Protein AF-A0A6G2Q4J7-F1 (afdb_monomer_lite)

Structure (mmCIF, N/CA/C/O backbone):
data_AF-A0A6G2Q4J7-F1
#
_entry.id   AF-A0A6G2Q4J7-F1
#
loop_
_atom_site.group_PDB
_atom_site.id
_atom_site.type_symbol
_atom_site.label_atom_id
_atom_site.label_alt_id
_atom_site.label_comp_id
_atom_site.label_asym_id
_atom_site.label_entity_id
_atom_site.label_seq_id
_atom_site.pdbx_PDB_ins_code
_atom_site.Cartn_x
_atom_site.Cartn_y
_atom_site.Cartn_z
_atom_site.occupancy
_atom_site.B_iso_or_equiv
_atom_site.auth_seq_id
_atom_site.auth_comp_id
_atom_site.auth_asym_id
_atom_site.auth_atom_id
_atom_site.pdbx_PDB_model_num
ATOM 1 N N . MET A 1 1 ? 28.817 -0.311 -55.445 1.00 53.38 1 MET A N 1
ATOM 2 C CA . MET A 1 1 ? 28.630 -0.931 -54.114 1.00 53.38 1 MET A CA 1
ATOM 3 C C . MET A 1 1 ? 27.716 -0.055 -53.264 1.00 53.38 1 MET A C 1
ATOM 5 O O . MET A 1 1 ? 28.171 1.009 -52.864 1.00 53.38 1 MET A O 1
ATOM 9 N N . PRO A 1 2 ? 26.440 -0.424 -53.035 1.00 59.78 2 PRO A N 1
ATOM 10 C CA . PRO A 1 2 ? 25.772 0.087 -51.830 1.00 59.78 2 PRO A CA 1
ATOM 11 C C . PRO A 1 2 ? 24.722 -0.879 -51.233 1.00 59.78 2 PRO A C 1
ATOM 13 O O . PRO A 1 2 ? 23.684 -1.118 -51.839 1.00 59.78 2 PRO A O 1
ATOM 16 N N . ARG A 1 3 ? 24.947 -1.385 -50.010 1.00 57.19 3 ARG A N 1
ATOM 17 C CA . ARG A 1 3 ? 23.901 -2.008 -49.155 1.00 57.19 3 ARG A CA 1
ATOM 18 C C . ARG A 1 3 ? 24.061 -1.688 -47.656 1.00 57.19 3 ARG A C 1
ATOM 20 O O . ARG A 1 3 ? 23.576 -2.434 -46.821 1.00 57.19 3 ARG A O 1
ATOM 27 N N . LYS A 1 4 ? 24.734 -0.589 -47.290 1.00 60.84 4 LYS A N 1
ATOM 28 C CA . LYS A 1 4 ? 25.053 -0.284 -45.877 1.00 60.84 4 LYS A CA 1
ATOM 29 C C . LYS A 1 4 ? 23.928 0.436 -45.106 1.00 60.84 4 L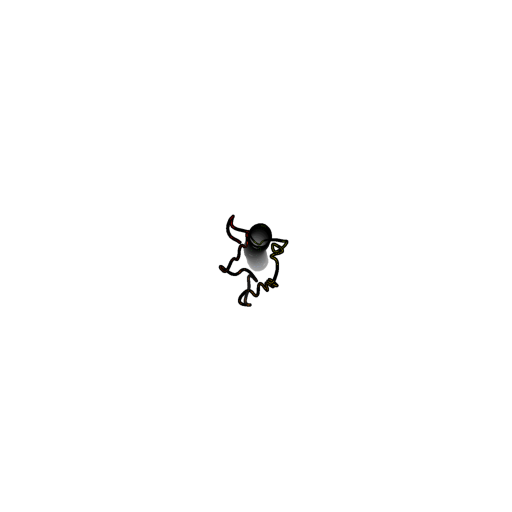YS A C 1
ATOM 31 O O . LYS A 1 4 ? 23.891 0.357 -43.892 1.00 60.84 4 LYS A O 1
ATOM 36 N N . ARG A 1 5 ? 22.998 1.101 -45.806 1.00 61.50 5 ARG A N 1
ATOM 37 C CA . ARG A 1 5 ? 21.990 1.997 -45.200 1.00 61.50 5 ARG A CA 1
ATOM 38 C C . ARG A 1 5 ? 20.850 1.266 -44.474 1.00 61.50 5 ARG A C 1
ATOM 40 O O . ARG A 1 5 ? 20.456 1.673 -43.400 1.00 61.50 5 ARG A O 1
ATOM 47 N N . SER A 1 6 ? 20.383 0.143 -45.024 1.00 65.06 6 SER A N 1
ATOM 48 C CA . SER A 1 6 ? 19.256 -0.612 -44.449 1.00 65.06 6 SER A CA 1
ATOM 49 C C . SER A 1 6 ? 19.599 -1.360 -43.156 1.00 65.06 6 SER A C 1
ATOM 51 O O . SER A 1 6 ? 18.688 -1.681 -42.400 1.00 65.06 6 SER A O 1
ATOM 53 N N . THR A 1 7 ? 20.872 -1.698 -42.932 1.00 70.50 7 THR A N 1
ATOM 54 C CA . THR A 1 7 ? 21.314 -2.383 -41.706 1.00 70.50 7 THR A CA 1
ATOM 55 C C . THR A 1 7 ? 21.453 -1.389 -40.551 1.00 70.50 7 THR A C 1
ATOM 57 O O . THR A 1 7 ? 21.023 -1.690 -39.448 1.00 70.50 7 THR A O 1
ATOM 60 N N . ASP A 1 8 ? 21.950 -0.184 -40.843 1.00 78.50 8 ASP A N 1
ATOM 61 C CA . ASP A 1 8 ? 22.105 0.930 -39.894 1.00 78.50 8 ASP A CA 1
ATOM 62 C C . ASP A 1 8 ? 20.745 1.405 -39.340 1.00 78.50 8 ASP A C 1
ATOM 64 O O . ASP A 1 8 ? 20.565 1.520 -38.130 1.00 78.50 8 ASP A O 1
ATOM 68 N N . ASP A 1 9 ? 19.735 1.538 -40.213 1.00 86.56 9 ASP A N 1
ATOM 69 C CA . ASP A 1 9 ? 18.357 1.870 -39.810 1.00 86.56 9 ASP A CA 1
ATOM 70 C C . ASP A 1 9 ? 17.740 0.786 -38.892 1.00 86.56 9 ASP A C 1
ATOM 72 O O . ASP A 1 9 ? 16.950 1.078 -37.990 1.00 86.56 9 ASP A O 1
ATOM 76 N N . GLY A 1 10 ? 18.096 -0.484 -39.119 1.00 90.62 10 GLY A N 1
ATOM 77 C CA . GLY A 1 10 ? 17.651 -1.613 -38.301 1.00 90.62 10 GLY A CA 1
ATOM 78 C C . GLY A 1 10 ? 18.293 -1.619 -36.914 1.00 90.62 10 GLY A C 1
ATOM 79 O O . GLY A 1 10 ? 17.598 -1.820 -35.918 1.00 90.62 10 GLY A O 1
ATOM 80 N N . ASP A 1 11 ? 19.595 -1.346 -36.844 1.00 92.62 11 ASP A N 1
ATOM 81 C CA . ASP A 1 11 ? 20.338 -1.253 -35.587 1.00 92.62 11 ASP A CA 1
ATOM 82 C C . ASP A 1 11 ? 19.859 -0.059 -34.743 1.00 92.62 11 ASP A C 1
ATOM 84 O O . ASP A 1 11 ? 19.656 -0.201 -33.533 1.00 92.62 11 ASP A O 1
ATOM 88 N N . GLU A 1 12 ? 19.574 1.090 -35.370 1.00 93.56 12 GLU A N 1
ATOM 89 C CA . GLU A 1 12 ? 18.986 2.246 -34.680 1.00 93.56 12 GLU A CA 1
ATOM 90 C C . GLU A 1 12 ? 17.592 1.915 -34.122 1.00 93.56 12 GLU A C 1
ATOM 92 O O . GLU A 1 12 ? 17.285 2.227 -32.965 1.00 93.56 12 GLU A O 1
ATOM 97 N N . LEU A 1 13 ? 16.747 1.240 -34.909 1.00 95.19 13 LEU A N 1
ATOM 98 C CA . LEU A 1 13 ? 15.420 0.819 -34.464 1.00 95.19 13 LEU A CA 1
ATOM 99 C C . LEU A 1 13 ? 15.502 -0.147 -33.273 1.00 95.19 13 LEU A C 1
ATOM 101 O O . LEU A 1 13 ? 14.775 0.027 -32.291 1.00 95.19 13 LEU A O 1
ATOM 105 N N . LEU A 1 14 ? 16.391 -1.140 -33.331 1.00 96.62 14 LEU A N 1
ATOM 106 C CA . LEU A 1 14 ? 16.605 -2.087 -32.235 1.00 96.62 14 LEU A CA 1
ATOM 107 C C . LEU A 1 14 ? 17.109 -1.380 -30.973 1.00 96.62 14 LEU A C 1
ATOM 109 O O . LEU A 1 14 ? 16.595 -1.640 -29.883 1.00 96.62 14 LEU A O 1
ATOM 113 N N . ALA A 1 15 ? 18.047 -0.440 -31.109 1.00 96.12 15 ALA A N 1
ATOM 114 C CA . ALA A 1 15 ? 18.537 0.359 -29.989 1.00 96.12 15 ALA A CA 1
ATOM 115 C C . ALA A 1 15 ? 17.416 1.203 -29.353 1.00 96.12 15 ALA A C 1
ATOM 117 O O . ALA A 1 15 ? 17.277 1.244 -28.125 1.00 96.12 15 ALA A O 1
ATOM 118 N N . ARG A 1 16 ? 16.561 1.825 -30.174 1.00 97.12 16 ARG A N 1
ATOM 119 C CA . ARG A 1 16 ? 15.396 2.606 -29.722 1.00 97.12 16 ARG A CA 1
ATOM 120 C C . ARG A 1 16 ? 14.385 1.734 -28.979 1.00 97.12 16 ARG A C 1
ATOM 122 O O . ARG A 1 16 ? 13.944 2.111 -27.893 1.00 97.12 16 ARG A O 1
ATOM 129 N N . LEU A 1 17 ? 14.050 0.561 -29.518 1.00 98.00 17 LEU A N 1
ATOM 130 C CA . LEU A 1 17 ? 13.150 -0.398 -28.869 1.00 98.00 17 LEU A CA 1
ATOM 131 C C . LEU A 1 17 ? 13.731 -0.918 -27.551 1.00 98.00 17 LEU A C 1
ATOM 133 O O . LEU A 1 17 ? 13.003 -1.007 -26.562 1.00 98.00 17 LEU A O 1
ATOM 137 N N . GLY A 1 18 ? 15.035 -1.204 -27.508 1.00 97.94 18 GLY A N 1
ATOM 138 C CA . GLY A 1 18 ? 15.725 -1.608 -26.285 1.00 97.94 18 GLY A CA 1
ATOM 139 C C . GLY A 1 18 ? 15.637 -0.534 -25.201 1.00 97.94 18 GLY A C 1
ATOM 140 O O . GLY A 1 18 ? 15.248 -0.829 -24.072 1.00 97.94 18 GLY A O 1
ATOM 141 N N . SER A 1 19 ? 15.900 0.726 -25.559 1.00 97.88 19 SER A N 1
ATOM 142 C CA . SER A 1 19 ? 15.799 1.858 -24.631 1.00 97.88 19 SER A CA 1
ATOM 143 C C . SER A 1 19 ? 14.376 2.058 -24.100 1.00 97.88 19 SER A C 1
ATOM 145 O O . SER A 1 19 ? 14.183 2.187 -22.891 1.00 97.88 19 SER A O 1
ATOM 147 N N . LEU A 1 20 ? 13.365 2.040 -24.973 1.00 98.31 20 LEU A N 1
ATOM 148 C CA . LEU A 1 20 ? 11.966 2.198 -24.565 1.00 98.31 20 LEU A CA 1
ATOM 149 C C . LEU A 1 20 ? 11.496 1.043 -23.674 1.00 98.31 20 LEU A C 1
ATOM 151 O O . LEU A 1 20 ? 10.808 1.270 -22.680 1.00 98.31 20 LEU A O 1
ATOM 155 N N . THR A 1 21 ? 11.906 -0.186 -23.991 1.00 98.38 21 THR A N 1
ATOM 156 C CA . THR A 1 21 ? 11.582 -1.372 -23.188 1.00 98.38 21 THR A CA 1
ATOM 157 C C . THR A 1 21 ? 12.218 -1.295 -21.804 1.00 98.38 21 THR A C 1
ATOM 159 O O . THR A 1 21 ? 11.547 -1.553 -20.805 1.00 98.38 21 THR A O 1
ATOM 162 N N . ALA A 1 22 ? 13.490 -0.893 -21.725 1.00 98.06 22 ALA A N 1
ATOM 163 C CA . ALA A 1 22 ? 14.188 -0.708 -20.457 1.00 98.06 22 ALA A CA 1
ATOM 164 C C . ALA A 1 22 ? 13.497 0.351 -19.581 1.00 98.06 22 ALA A C 1
ATOM 166 O O . ALA A 1 22 ? 13.220 0.092 -18.412 1.00 98.06 22 ALA A O 1
ATOM 167 N N . GLN A 1 23 ? 13.130 1.495 -20.164 1.00 98.44 23 GLN A N 1
ATOM 168 C CA . GLN A 1 23 ? 12.410 2.561 -19.461 1.00 98.44 23 GLN A CA 1
ATOM 169 C C . GLN A 1 23 ? 11.023 2.114 -18.978 1.00 98.44 23 GLN A C 1
ATOM 171 O O . GLN A 1 23 ? 10.625 2.416 -17.854 1.00 98.44 23 GLN A O 1
ATOM 176 N N . ALA A 1 24 ? 10.270 1.392 -19.813 1.00 97.69 24 ALA A N 1
ATOM 177 C CA . ALA A 1 24 ? 8.963 0.864 -19.432 1.00 97.69 24 ALA A CA 1
ATOM 178 C C . ALA A 1 24 ? 9.081 -0.145 -18.279 1.00 97.69 24 ALA A C 1
ATOM 180 O O . ALA A 1 24 ? 8.295 -0.092 -17.333 1.00 97.69 24 ALA A O 1
ATOM 181 N N . ARG A 1 25 ? 10.096 -1.019 -18.323 1.00 98.25 25 ARG A N 1
ATOM 182 C CA . ARG A 1 25 ? 10.401 -1.965 -17.246 1.00 98.25 25 ARG A CA 1
ATOM 183 C C . ARG A 1 25 ? 10.730 -1.238 -15.946 1.00 98.25 25 ARG A C 1
ATOM 185 O O . ARG A 1 25 ? 10.135 -1.552 -14.925 1.00 98.25 25 ARG A O 1
ATOM 192 N N . GLU A 1 26 ? 11.637 -0.268 -15.979 1.00 98.06 26 GLU A N 1
ATOM 193 C CA . GLU A 1 26 ? 12.028 0.498 -14.790 1.00 98.06 26 GLU A CA 1
ATOM 194 C C . GLU A 1 26 ? 10.822 1.185 -14.137 1.00 98.06 26 GLU A C 1
ATOM 196 O O . GLU A 1 26 ? 10.622 1.083 -12.926 1.00 98.06 26 GLU A O 1
ATOM 201 N N . ARG A 1 27 ? 9.954 1.807 -14.944 1.00 96.88 27 ARG A N 1
ATOM 202 C CA . ARG A 1 27 ? 8.710 2.420 -14.454 1.00 96.88 27 ARG A CA 1
ATOM 203 C C . ARG A 1 27 ? 7.773 1.401 -13.813 1.00 96.88 27 ARG A C 1
ATOM 205 O O . ARG A 1 27 ? 7.198 1.694 -12.768 1.00 96.88 27 ARG A O 1
ATOM 212 N N . ALA A 1 28 ? 7.621 0.224 -14.419 1.00 95.81 28 ALA A N 1
ATOM 213 C CA . ALA A 1 28 ? 6.773 -0.834 -13.880 1.00 95.81 28 ALA A CA 1
ATOM 214 C C . ALA A 1 28 ? 7.303 -1.367 -12.537 1.00 95.81 28 ALA A C 1
ATOM 216 O O . ALA A 1 28 ? 6.522 -1.555 -11.606 1.00 95.81 28 ALA A O 1
ATOM 217 N N . GLU A 1 29 ? 8.619 -1.559 -12.405 1.00 96.75 29 GLU A N 1
ATOM 218 C CA . GLU A 1 29 ? 9.245 -2.002 -11.148 1.00 96.75 29 GLU A CA 1
ATOM 219 C C . GLU A 1 29 ? 9.122 -0.934 -10.047 1.00 96.75 29 GLU A C 1
ATOM 221 O O . GLU A 1 29 ? 8.789 -1.249 -8.901 1.00 96.75 29 GLU A O 1
ATOM 226 N N . LEU A 1 30 ? 9.313 0.347 -10.387 1.00 96.06 30 LEU A N 1
ATOM 227 C CA . LEU A 1 30 ? 9.104 1.452 -9.449 1.00 96.06 30 LEU A CA 1
ATOM 228 C C . LEU A 1 30 ? 7.647 1.513 -8.979 1.00 96.06 30 LEU A C 1
ATOM 230 O O . LEU A 1 30 ? 7.392 1.603 -7.778 1.00 96.06 30 LEU A O 1
ATOM 234 N N . GLN A 1 31 ? 6.692 1.430 -9.908 1.00 91.31 31 GLN A N 1
ATOM 235 C CA . GLN A 1 31 ? 5.271 1.419 -9.575 1.00 91.31 31 GLN A CA 1
ATOM 236 C C . GLN A 1 31 ? 4.942 0.246 -8.650 1.00 91.31 31 GLN A C 1
ATOM 238 O O . GLN A 1 31 ? 4.297 0.442 -7.623 1.00 91.31 31 GLN A O 1
ATOM 243 N N . ARG A 1 32 ? 5.428 -0.958 -8.969 1.00 90.62 32 ARG A N 1
ATOM 244 C CA . ARG A 1 32 ? 5.244 -2.147 -8.135 1.00 90.62 32 ARG A CA 1
ATOM 245 C C . ARG A 1 32 ? 5.784 -1.941 -6.721 1.00 90.62 32 ARG A C 1
ATOM 247 O O . ARG A 1 32 ? 5.074 -2.221 -5.761 1.00 90.62 32 ARG A O 1
ATOM 254 N N . THR A 1 33 ? 6.989 -1.392 -6.595 1.00 93.88 33 THR A N 1
ATOM 255 C CA . THR A 1 33 ? 7.614 -1.107 -5.294 1.00 93.88 33 THR A CA 1
ATOM 256 C C . THR A 1 33 ? 6.782 -0.117 -4.475 1.00 93.88 33 THR A C 1
ATOM 258 O O . THR A 1 33 ? 6.583 -0.308 -3.277 1.00 93.88 33 THR A O 1
ATOM 261 N N . GLN A 1 34 ? 6.245 0.929 -5.114 1.00 90.62 34 GLN A N 1
ATOM 262 C CA . GLN A 1 34 ? 5.362 1.894 -4.453 1.00 90.62 34 GLN A CA 1
ATOM 263 C C . GLN A 1 34 ? 4.069 1.240 -3.951 1.00 90.62 34 GLN A C 1
ATOM 265 O O . GLN A 1 34 ? 3.642 1.521 -2.831 1.00 90.62 34 GLN A O 1
ATOM 270 N N . VAL A 1 35 ? 3.468 0.343 -4.742 1.00 86.56 35 VAL A N 1
ATOM 271 C CA . VAL A 1 35 ? 2.280 -0.418 -4.322 1.00 86.56 35 VAL A CA 1
ATOM 272 C C . VAL A 1 35 ? 2.601 -1.308 -3.122 1.00 86.56 35 VAL A C 1
ATOM 274 O O . VAL A 1 35 ? 1.871 -1.298 -2.133 1.00 86.56 35 VAL A O 1
ATOM 277 N N . GLU A 1 36 ? 3.700 -2.060 -3.187 1.00 89.00 36 GLU A N 1
ATOM 278 C CA . GLU A 1 36 ? 4.126 -2.960 -2.111 1.00 89.00 36 GLU A CA 1
ATOM 279 C C . GLU A 1 36 ? 4.376 -2.193 -0.803 1.00 89.00 36 GLU A C 1
ATOM 281 O O . GLU A 1 36 ? 3.905 -2.615 0.258 1.00 89.00 36 GLU A O 1
ATOM 286 N N . LEU A 1 37 ? 5.024 -1.025 -0.879 1.00 90.12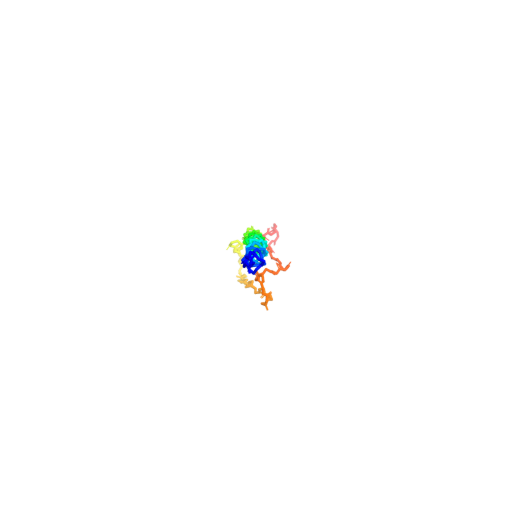 37 LEU A N 1
ATOM 287 C CA . LEU A 1 37 ? 5.234 -0.142 0.267 1.00 90.12 37 LEU A CA 1
ATOM 288 C C . LEU A 1 37 ? 3.913 0.379 0.845 1.00 90.12 37 LEU A C 1
ATOM 290 O O . LEU A 1 37 ? 3.718 0.340 2.058 1.00 90.12 37 LEU A O 1
ATOM 294 N N . ALA A 1 38 ? 2.996 0.846 -0.003 1.00 86.06 38 ALA A N 1
ATOM 295 C CA . ALA A 1 38 ? 1.708 1.369 0.438 1.00 86.06 38 ALA A CA 1
ATOM 296 C C . ALA A 1 38 ? 0.864 0.292 1.148 1.00 86.06 38 ALA A C 1
ATOM 298 O O . ALA A 1 38 ? 0.307 0.547 2.216 1.00 86.06 38 ALA A O 1
ATOM 299 N N . ILE A 1 39 ? 0.847 -0.939 0.623 1.00 85.44 39 ILE A N 1
ATOM 300 C CA . ILE A 1 39 ? 0.189 -2.087 1.267 1.00 85.44 39 ILE A CA 1
ATOM 301 C C . ILE A 1 39 ? 0.845 -2.413 2.614 1.00 85.44 39 ILE A C 1
ATOM 303 O O . ILE A 1 39 ? 0.145 -2.692 3.591 1.00 85.44 39 ILE A O 1
ATOM 307 N N . ALA A 1 40 ? 2.179 -2.401 2.681 1.00 87.12 40 ALA A N 1
ATOM 308 C CA . ALA A 1 40 ? 2.909 -2.679 3.914 1.00 87.12 40 ALA A CA 1
ATOM 309 C C . ALA A 1 40 ? 2.614 -1.633 4.999 1.00 87.12 40 ALA A C 1
ATOM 311 O O . ALA A 1 40 ? 2.319 -2.006 6.136 1.00 87.12 40 ALA A O 1
ATOM 312 N N . LEU A 1 41 ? 2.627 -0.346 4.639 1.00 86.31 41 LEU A N 1
ATOM 313 C CA . LEU A 1 41 ? 2.275 0.755 5.536 1.00 86.31 41 LEU A CA 1
ATOM 314 C C . LEU A 1 41 ? 0.845 0.611 6.053 1.00 86.31 41 LEU A C 1
ATOM 316 O O . LEU A 1 41 ? 0.630 0.619 7.262 1.00 86.31 41 LEU A O 1
ATOM 320 N N . GLN A 1 42 ? -0.117 0.397 5.158 1.00 83.56 42 GLN A N 1
ATOM 321 C CA . GLN A 1 42 ? -1.517 0.246 5.537 1.00 83.56 42 GLN A CA 1
ATOM 322 C C . GLN A 1 42 ? -1.722 -0.932 6.500 1.00 83.56 42 GLN A C 1
ATOM 324 O O . GLN A 1 42 ? -2.367 -0.781 7.531 1.00 83.56 42 GLN A O 1
ATOM 329 N N . ARG A 1 43 ? -1.129 -2.102 6.224 1.00 82.00 43 ARG A N 1
ATOM 330 C CA . ARG A 1 43 ? -1.189 -3.260 7.138 1.00 82.00 43 ARG A CA 1
ATOM 331 C C . ARG A 1 43 ? -0.534 -2.989 8.491 1.00 82.00 43 ARG A C 1
ATOM 333 O O . ARG A 1 43 ? -0.945 -3.587 9.478 1.00 82.00 43 ARG A O 1
ATOM 340 N N . GLY A 1 44 ? 0.496 -2.147 8.526 1.00 83.12 44 GLY A N 1
ATOM 341 C CA . GLY A 1 44 ? 1.165 -1.745 9.761 1.00 83.12 44 GLY A CA 1
ATOM 342 C C . GLY A 1 44 ? 0.349 -0.768 10.608 1.00 83.12 44 GLY A C 1
ATOM 343 O O . GLY A 1 44 ? 0.506 -0.762 11.823 1.00 83.12 44 GLY A O 1
ATOM 344 N N . MET A 1 45 ? -0.515 0.034 9.981 1.00 82.81 45 MET A N 1
ATOM 345 C CA . MET A 1 45 ? -1.335 1.042 10.659 1.00 82.81 45 MET A CA 1
ATOM 346 C C . MET A 1 45 ? -2.639 0.489 11.243 1.00 82.81 45 MET A C 1
ATOM 348 O O . MET A 1 45 ? -3.192 1.103 12.148 1.00 82.81 45 MET A O 1
ATOM 352 N N . LEU A 1 46 ? -3.150 -0.638 10.740 1.00 83.75 46 LEU A N 1
ATOM 353 C CA . LEU A 1 46 ? -4.407 -1.209 11.225 1.00 83.75 46 LEU A CA 1
ATOM 354 C C . LEU A 1 46 ? -4.182 -2.086 12.473 1.00 83.75 46 LEU A C 1
ATOM 356 O O . LEU A 1 46 ? -3.295 -2.948 12.453 1.00 83.75 46 LEU A O 1
ATOM 360 N N . PRO A 1 47 ? -5.000 -1.932 13.533 1.00 80.62 47 PRO A N 1
ATOM 361 C CA . PRO A 1 47 ? -4.978 -2.821 14.687 1.00 80.62 47 PRO A CA 1
ATOM 362 C C . PRO A 1 47 ? -5.144 -4.283 14.264 1.00 80.62 47 PRO A C 1
ATOM 364 O O . PRO A 1 47 ? -6.071 -4.624 13.518 1.00 80.62 47 PRO A O 1
ATOM 367 N N . ARG A 1 48 ? -4.237 -5.143 14.750 1.00 76.94 48 A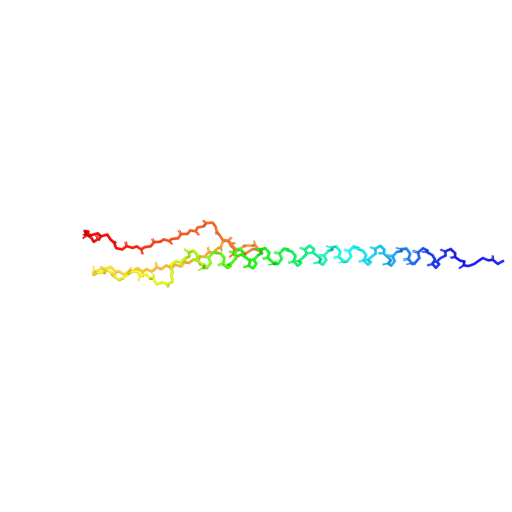RG A N 1
ATOM 368 C CA . ARG A 1 48 ? -4.263 -6.596 14.499 1.00 76.94 48 ARG A CA 1
ATOM 369 C C . ARG A 1 48 ? -5.361 -7.293 15.290 1.00 76.94 48 ARG A C 1
ATOM 371 O O . ARG A 1 48 ? -6.008 -8.186 14.757 1.00 76.94 48 ARG A O 1
ATOM 378 N N . ASP A 1 49 ? -5.561 -6.842 16.523 1.00 83.69 49 ASP A N 1
ATOM 379 C CA . ASP A 1 49 ? -6.552 -7.355 17.455 1.00 83.69 49 ASP A CA 1
ATOM 380 C C . ASP A 1 49 ? -7.452 -6.204 17.901 1.00 83.69 49 ASP A C 1
ATOM 382 O O . ASP A 1 49 ? -6.999 -5.067 18.053 1.00 83.69 49 ASP A O 1
ATOM 386 N N . LEU A 1 50 ? -8.732 -6.501 18.105 1.00 85.88 50 LEU A N 1
ATOM 387 C CA . LEU A 1 50 ? -9.675 -5.556 18.694 1.00 85.88 50 LEU A CA 1
ATOM 388 C C . LEU A 1 50 ? -9.706 -5.760 20.214 1.00 85.88 50 LEU A C 1
ATOM 390 O O . LEU A 1 50 ? -9.633 -6.905 20.675 1.00 85.88 50 LEU A O 1
ATOM 394 N N . PRO A 1 51 ? -9.840 -4.686 21.011 1.00 88.06 51 PRO A N 1
ATOM 395 C CA . PRO A 1 51 ? -9.976 -4.821 22.452 1.00 88.06 51 PRO A CA 1
ATOM 396 C C . PRO A 1 51 ? -11.249 -5.602 22.800 1.00 88.06 51 PRO A C 1
ATOM 398 O O . PRO A 1 51 ? -12.278 -5.496 22.133 1.00 88.06 51 PRO A O 1
ATOM 401 N N . THR A 1 52 ? -11.184 -6.387 23.875 1.00 86.44 52 THR A N 1
ATOM 402 C CA . THR A 1 52 ? -12.362 -7.056 24.441 1.00 86.44 52 THR A CA 1
ATOM 403 C C . THR A 1 52 ? -12.976 -6.156 25.506 1.00 86.44 52 THR A C 1
ATOM 405 O O . THR A 1 52 ? -12.292 -5.792 26.461 1.00 86.44 52 THR A O 1
ATOM 408 N N . ALA A 1 53 ? -14.259 -5.821 25.362 1.00 84.75 53 ALA A N 1
ATOM 409 C CA . ALA A 1 53 ? -15.008 -5.016 26.323 1.00 84.75 53 ALA A CA 1
ATOM 410 C C . ALA A 1 53 ? -16.242 -5.797 26.818 1.00 84.75 53 ALA A C 1
ATOM 412 O O . ALA A 1 53 ? -16.961 -6.375 25.997 1.00 84.75 53 ALA A O 1
ATOM 413 N N . PRO A 1 54 ? -16.509 -5.856 28.139 1.00 87.12 54 PRO A N 1
ATOM 414 C CA . PRO A 1 54 ? -17.684 -6.544 28.667 1.00 87.12 54 PRO A CA 1
ATOM 415 C C . PRO A 1 54 ? -18.980 -6.023 28.032 1.00 87.12 54 PRO A C 1
ATOM 417 O O . PRO A 1 54 ? -19.256 -4.829 28.056 1.00 87.12 54 PRO A O 1
ATOM 420 N N . GLY A 1 55 ? -19.783 -6.923 27.460 1.00 88.06 55 GLY A N 1
ATOM 421 C CA . GLY A 1 55 ? -21.059 -6.568 26.827 1.00 88.06 55 GLY A CA 1
ATOM 422 C C . GLY A 1 55 ? -20.960 -5.978 25.412 1.00 88.06 55 GLY A C 1
ATOM 423 O O . GLY A 1 55 ? -22.003 -5.718 24.817 1.00 88.06 55 GLY A O 1
ATOM 424 N N . LEU A 1 56 ? -19.756 -5.810 24.845 1.00 86.75 56 LEU A N 1
ATOM 425 C CA . LEU A 1 56 ? -19.553 -5.356 23.466 1.00 86.75 56 LEU A CA 1
ATOM 426 C C . LEU A 1 56 ? -18.814 -6.402 22.623 1.00 86.75 56 LEU A C 1
ATOM 428 O O . LEU A 1 56 ? -17.811 -6.983 23.035 1.00 86.75 56 LEU A O 1
ATOM 432 N N . HIS A 1 57 ? -19.277 -6.574 21.385 1.00 88.69 57 HIS A N 1
ATOM 433 C CA . HIS A 1 57 ? -18.583 -7.343 20.357 1.00 88.69 57 HIS A CA 1
ATOM 434 C C . HIS A 1 57 ? -18.137 -6.403 19.241 1.00 88.69 57 HIS A C 1
ATOM 436 O O . HIS A 1 57 ? -18.967 -5.840 18.528 1.00 88.69 57 HIS A O 1
ATOM 442 N N . LEU A 1 58 ? -16.824 -6.239 19.095 1.00 88.50 58 LEU A N 1
ATOM 443 C CA . LEU A 1 58 ? -16.234 -5.433 18.033 1.00 88.50 58 LEU A CA 1
ATOM 444 C C . LEU A 1 58 ? -15.883 -6.322 16.836 1.00 88.50 58 LEU A C 1
ATOM 446 O O . LEU A 1 58 ? -15.317 -7.402 16.990 1.00 88.50 58 LEU A O 1
ATOM 450 N N . ALA A 1 59 ? -16.209 -5.848 15.637 1.00 88.12 59 ALA A N 1
ATOM 451 C CA . ALA A 1 59 ? -15.835 -6.478 14.379 1.00 88.12 59 ALA A CA 1
ATOM 452 C C . ALA A 1 59 ? -15.395 -5.400 13.392 1.00 88.12 59 ALA A C 1
ATOM 454 O O . ALA A 1 59 ? -15.991 -4.325 13.329 1.00 88.12 59 ALA A O 1
ATOM 455 N N . VAL A 1 60 ? -14.369 -5.701 12.599 1.00 86.62 60 VAL A N 1
ATOM 456 C CA . VAL A 1 60 ? -13.841 -4.772 11.604 1.00 86.62 60 VAL A CA 1
ATOM 457 C C . VAL A 1 60 ? -13.601 -5.478 10.280 1.00 86.62 60 VAL A C 1
ATOM 459 O O . VAL A 1 60 ? -13.164 -6.627 10.235 1.00 86.62 60 VAL A O 1
ATOM 462 N N . ARG A 1 61 ? -13.909 -4.787 9.181 1.00 84.62 61 ARG A N 1
ATOM 463 C CA . ARG A 1 61 ? -13.620 -5.255 7.827 1.00 84.62 61 ARG A CA 1
ATOM 464 C C . ARG A 1 61 ? -13.088 -4.099 7.003 1.00 84.62 61 ARG A C 1
ATOM 466 O O . ARG A 1 61 ? -13.834 -3.191 6.653 1.00 84.62 61 ARG A O 1
ATOM 473 N N . TYR A 1 62 ? -11.814 -4.182 6.651 1.00 79.88 62 TYR A N 1
ATOM 474 C CA . TYR A 1 62 ? -11.196 -3.251 5.724 1.00 79.88 62 TYR A CA 1
ATOM 475 C C . TYR A 1 62 ? -11.483 -3.673 4.275 1.00 79.88 62 TYR A C 1
ATOM 477 O O . TYR A 1 62 ? -11.139 -4.788 3.880 1.00 79.88 62 TYR A O 1
ATOM 485 N N . ALA A 1 63 ? -12.109 -2.802 3.483 1.00 81.00 63 ALA A N 1
ATOM 486 C CA . ALA A 1 63 ? -12.449 -3.062 2.084 1.00 81.00 63 ALA A CA 1
ATOM 487 C C . ALA A 1 63 ? -12.023 -1.867 1.205 1.00 81.00 63 ALA A C 1
ATOM 489 O O . ALA A 1 63 ? -12.775 -0.899 1.107 1.00 81.00 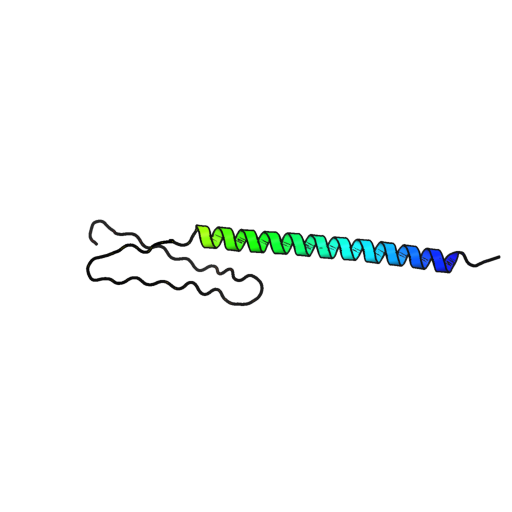63 ALA A O 1
ATOM 490 N N . PRO A 1 64 ? -10.831 -1.897 0.581 1.00 73.94 64 PRO A N 1
ATOM 491 C CA . PRO A 1 64 ? -10.369 -0.797 -0.259 1.00 73.94 64 PRO A CA 1
ATOM 492 C C . PRO A 1 64 ? -11.183 -0.717 -1.555 1.00 73.94 64 PRO A C 1
ATOM 494 O O . PRO A 1 64 ? -11.614 -1.740 -2.092 1.00 73.94 64 PRO A O 1
ATOM 497 N N . ALA A 1 65 ? -11.337 0.489 -2.104 1.00 68.88 65 ALA A N 1
ATOM 498 C CA . ALA A 1 65 ? -11.922 0.676 -3.427 1.00 68.88 65 ALA A CA 1
ATOM 499 C C . ALA A 1 65 ? -11.041 -0.012 -4.488 1.00 68.88 65 ALA A C 1
ATOM 501 O O . ALA A 1 65 ? -9.870 0.326 -4.673 1.00 68.88 65 ALA A O 1
ATOM 502 N N . CYS A 1 66 ? -11.583 -1.014 -5.177 1.00 64.62 66 CYS A N 1
ATOM 503 C CA . CYS A 1 66 ? -10.845 -1.740 -6.202 1.00 64.62 66 CYS A CA 1
ATOM 504 C C . CYS A 1 66 ? -10.690 -0.872 -7.456 1.00 64.62 66 CYS A C 1
ATOM 506 O O . CYS A 1 66 ? -11.673 -0.667 -8.150 1.00 64.62 66 CYS A O 1
ATOM 508 N N . TYR A 1 67 ? -9.475 -0.400 -7.746 1.00 57.06 67 TYR A N 1
ATOM 509 C CA . TYR A 1 67 ? -8.827 -0.418 -9.070 1.00 57.06 67 TYR A CA 1
ATOM 510 C C . TYR A 1 67 ? -7.347 -0.016 -8.897 1.00 57.06 67 TYR A C 1
ATOM 512 O O . TYR A 1 67 ? -7.024 1.051 -8.382 1.00 57.06 67 TYR A O 1
ATOM 520 N N . GLY A 1 68 ? -6.425 -0.894 -9.303 1.00 61.00 68 GLY A N 1
ATOM 521 C CA . GLY A 1 68 ? -4.993 -0.595 -9.456 1.00 61.00 68 GLY A CA 1
ATOM 522 C C . GLY A 1 68 ? -4.101 -0.774 -8.221 1.00 61.00 68 GLY A C 1
ATOM 523 O O . GLY A 1 68 ? -3.047 -1.388 -8.351 1.00 61.00 68 GLY A O 1
ATOM 524 N N . LEU A 1 69 ? -4.491 -0.270 -7.043 1.00 62.72 69 LEU A N 1
ATOM 525 C CA . LEU A 1 69 ? -3.579 -0.209 -5.882 1.00 62.72 69 LEU A CA 1
ATOM 526 C C . LEU A 1 69 ? -3.998 -1.062 -4.676 1.00 62.72 69 LEU A C 1
ATOM 528 O O . LEU A 1 69 ? -3.134 -1.439 -3.894 1.00 62.72 69 LEU A O 1
ATOM 532 N N . ASN A 1 70 ? -5.287 -1.400 -4.520 1.00 65.31 70 ASN A N 1
ATOM 533 C CA . ASN A 1 70 ? -5.832 -2.065 -3.318 1.00 65.31 70 ASN A CA 1
ATOM 534 C C . ASN A 1 70 ? -5.457 -1.362 -1.993 1.00 65.31 70 ASN A C 1
ATOM 536 O O . ASN A 1 70 ? -5.421 -2.000 -0.941 1.00 65.31 70 ASN A O 1
ATOM 540 N N . VAL A 1 71 ? -5.193 -0.054 -2.056 1.00 65.81 71 VAL A N 1
ATOM 541 C CA . VAL A 1 71 ? -4.856 0.805 -0.919 1.00 65.81 71 VAL A CA 1
ATOM 542 C C . VAL A 1 71 ? -5.949 1.856 -0.782 1.00 65.81 71 VAL A C 1
ATOM 544 O O . VAL A 1 71 ? -6.285 2.519 -1.763 1.00 65.81 71 VAL A O 1
ATOM 547 N N . GLY A 1 72 ? -6.524 1.984 0.411 1.00 74.06 72 GLY A N 1
ATOM 548 C CA . GLY A 1 72 ? -7.537 2.990 0.738 1.00 74.06 72 GLY A CA 1
ATOM 549 C C . GLY A 1 72 ? -7.036 3.969 1.802 1.00 74.06 72 GLY A C 1
ATOM 550 O O . GLY A 1 72 ? -6.115 3.660 2.555 1.00 74.06 72 GLY A O 1
ATOM 551 N N . GLY A 1 73 ? -7.646 5.155 1.861 1.00 75.25 73 GLY A N 1
ATOM 552 C CA . GLY A 1 73 ? -7.321 6.185 2.858 1.00 75.25 73 G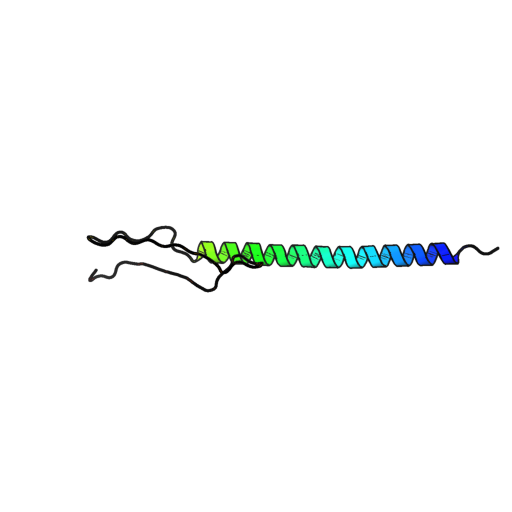LY A CA 1
ATOM 553 C C . GLY A 1 73 ? -8.025 6.008 4.207 1.00 75.25 73 GLY A C 1
ATOM 554 O O . GLY A 1 73 ? -7.713 6.732 5.149 1.00 75.25 73 GLY A O 1
ATOM 555 N N . ASP A 1 74 ? -8.964 5.067 4.302 1.00 81.25 74 ASP A N 1
ATOM 556 C CA . ASP A 1 74 ? -9.678 4.778 5.542 1.00 81.25 74 ASP A CA 1
ATOM 557 C C . ASP A 1 74 ? -8.744 4.090 6.548 1.00 81.25 74 ASP A C 1
ATOM 559 O O . ASP A 1 74 ? -7.837 3.346 6.173 1.00 81.25 74 ASP A O 1
ATOM 563 N N . TRP A 1 75 ? -8.968 4.316 7.836 1.00 80.69 75 TRP A N 1
ATOM 564 C CA . TRP A 1 75 ? -8.247 3.667 8.931 1.00 80.69 75 TRP A CA 1
ATOM 565 C C . TRP A 1 75 ? -9.175 3.544 10.142 1.00 80.69 75 TRP A C 1
ATOM 567 O O . TRP A 1 75 ? -10.203 4.217 10.217 1.00 80.69 75 TRP A O 1
ATOM 577 N N . TYR A 1 76 ? -8.842 2.647 11.068 1.00 83.25 76 TYR A N 1
ATOM 578 C CA . TYR A 1 76 ? -9.585 2.453 12.311 1.00 83.25 76 TYR A CA 1
ATOM 579 C C . TYR A 1 76 ? -8.613 2.207 13.460 1.00 83.25 76 TYR A C 1
ATOM 581 O O . TYR A 1 76 ? -7.541 1.646 13.248 1.00 83.25 76 TYR A O 1
ATOM 589 N N . ASP A 1 77 ? -9.013 2.592 14.667 1.00 87.88 77 ASP A N 1
ATOM 590 C CA . ASP A 1 77 ? -8.338 2.232 15.911 1.00 87.88 77 ASP A CA 1
ATOM 591 C C . ASP A 1 77 ? -9.390 2.012 17.008 1.00 87.88 77 ASP A C 1
ATOM 593 O O . ASP A 1 77 ? -10.486 2.576 16.942 1.00 87.88 77 ASP A O 1
ATOM 597 N N . ALA A 1 78 ? -9.087 1.156 17.980 1.00 87.06 78 ALA A N 1
ATOM 598 C CA . ALA A 1 78 ? -9.960 0.861 19.107 1.00 87.06 78 ALA A CA 1
ATOM 599 C C . ALA A 1 78 ? -9.123 0.557 20.353 1.00 87.06 78 ALA A C 1
ATOM 601 O O . ALA A 1 78 ? -8.320 -0.375 20.369 1.00 87.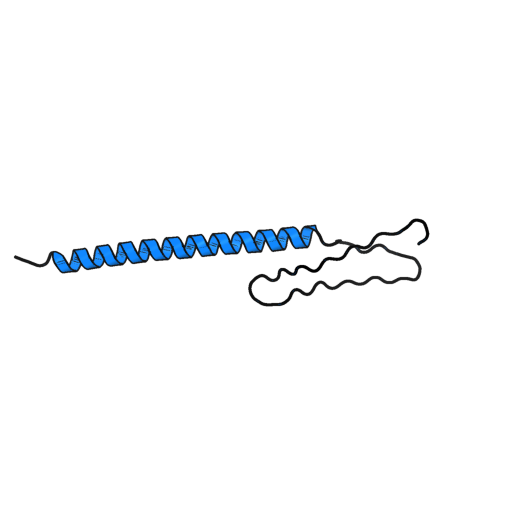06 78 ALA A O 1
ATOM 602 N N . PHE A 1 79 ? -9.362 1.310 21.423 1.00 87.25 79 PHE A N 1
ATOM 603 C CA . PHE A 1 79 ? -8.679 1.161 22.704 1.00 87.25 79 PHE A CA 1
ATOM 604 C C . PHE A 1 79 ? -9.649 1.457 23.859 1.00 87.25 79 PHE A C 1
ATOM 606 O O . PHE A 1 79 ? -10.553 2.277 23.692 1.00 87.25 79 PHE A O 1
ATOM 613 N N . PRO A 1 80 ? -9.499 0.786 25.016 1.00 85.06 80 PRO A N 1
ATOM 614 C CA . PRO A 1 80 ? -10.350 1.027 26.175 1.00 85.06 80 PRO A CA 1
ATOM 615 C C . PRO A 1 80 ? -10.041 2.387 26.813 1.00 85.06 80 PRO A C 1
ATOM 617 O O . PRO A 1 80 ? -8.878 2.798 26.882 1.00 85.06 80 PRO A O 1
ATOM 620 N N . LEU A 1 81 ? -11.073 3.054 27.328 1.00 88.31 81 LEU A N 1
ATOM 621 C CA . LEU A 1 81 ? -10.943 4.242 28.172 1.00 88.31 81 LEU A CA 1
ATOM 622 C C . LEU A 1 81 ? -11.155 3.874 29.653 1.00 88.31 81 LEU A C 1
ATOM 624 O O . LEU A 1 81 ? -11.701 2.809 29.947 1.00 88.31 81 LEU A O 1
ATOM 628 N N . PRO A 1 82 ? -10.695 4.706 30.610 1.00 84.56 82 PRO A N 1
ATOM 629 C CA . PRO A 1 82 ? -10.781 4.393 32.041 1.00 84.56 82 PRO A CA 1
ATOM 630 C C . PRO A 1 82 ? -12.205 4.155 32.563 1.00 84.56 82 PRO A C 1
ATOM 632 O O . PRO A 1 82 ? -12.385 3.452 33.554 1.00 84.56 82 PRO A O 1
ATOM 635 N N . ASP A 1 83 ? -13.196 4.760 31.920 1.00 84.25 83 ASP A N 1
ATOM 636 C CA . ASP A 1 83 ? -14.620 4.682 32.233 1.00 84.25 83 ASP A CA 1
ATOM 637 C C . ASP A 1 83 ? -15.381 3.616 31.429 1.00 84.25 83 ASP A C 1
ATOM 639 O O . ASP A 1 83 ? -16.551 3.370 31.727 1.00 84.25 83 ASP A O 1
ATOM 643 N N . GLY A 1 84 ? -14.695 2.919 30.515 1.00 64.25 84 GLY A N 1
ATOM 644 C CA . GLY A 1 84 ? -15.262 1.849 29.691 1.00 64.25 84 GLY A CA 1
ATOM 645 C C . GLY A 1 84 ? -15.789 2.347 28.360 1.00 64.25 84 GLY A C 1
ATOM 646 O O . GLY A 1 84 ? -16.910 2.898 28.340 1.00 64.25 84 GLY A O 1
#

pLDDT: mean 83.84, std 11.73, range [53.38, 98.44]

Radius of gyration: 26.44 Å; chains: 1; bounding box: 50×14×86 Å

Secondary structure (DSSP, 8-state):
----HHHHHHHHHHHHHHHHHHHHHHHHHHHHHHHHHHHHHHHHHS-SSPPPBTTB----------SSS---S--------TT-

Foldseek 3Di:
DDDPPVVVVVVVVVVVVVVVVVVVVVVVVVLVVVLVVLVVVQVVQADPDADDDVPDDDDDDDAADDDDRSHHPDYDDHDDDPVD

Sequence (84 aa):
MPRKRSTDDGDELLARLGSLTAQARERAELQRTQVELAIALQRGMLPRDLPTAPGLHLAVRYAPACYGLNVGGDWYDAFPLPDG